Protein AF-A0A815N0B0-F1 (afdb_monomer_lite)

InterPro domains:
  IPR001628 Zinc finger, nuclear hormone receptor-type [PF00105] (69-136)
  IPR001628 Zinc finger, nuclear hormone receptor-type [PR00047] (70-86)
  IPR001628 Zinc finger, nuclear hormone receptor-type [PR00047] (86-101)
  IPR001628 Zinc finger, nuclear hormone receptor-type [PR00047] (122-130)
  IPR001628 Zinc finger, nuclear hormone receptor-type [PR00047] (130-136)
  IPR001628 Zinc finger, nuclear hormone receptor-type [PS00031] (70-96)
  IPR001628 Zinc finger, nuclear hormone receptor-type [PS51030] (67-136)
  IPR001628 Zinc finger, nuclear hormone receptor-type [SM00399] (67-136)
  IPR013088 Zinc finger, NHR/GATA-type [G3DSA:3.30.50.10] (59-136)
  IPR050234 Nuclear hormone receptor family NR1 subfamily [PTHR24082] (50-136)

Sequence (136 aa):
MATNNSVTKNQKTNLIVITGNDETFQNLLSIIQKSENCGELSGITRSIIPESTENTTKVSYKRRKTDLTCVICDDKCSGYNFNVISCESCKSFFHRNASHNVNDLKCLTNTNKCDIKFKNRRRMCRRCRLEKCLSV

Radius of gyration: 21.63 Å; chains: 1; bounding box: 49×33×57 Å

Organism: NCBI:txid433720

Foldseek 3Di:
DDQPWDWDADPVQRWIWTFDDPVVVVVVVVVVVVPDDQADWDDFDWDFDPDPDTGTTTTHTDRPRPQQAAQLARDRFPIDDPNGGHHPVLNVLCVVPVPPDLVVFDAPVNPLDFRRNDPVNVVPGSSNSNVSVVVD

Structure (mmCIF, N/CA/C/O backbone):
data_AF-A0A815N0B0-F1
#
_entry.id   AF-A0A815N0B0-F1
#
loop_
_atom_site.group_PDB
_atom_site.id
_atom_site.type_symbol
_atom_site.label_atom_id
_atom_site.label_alt_id
_atom_site.label_comp_id
_atom_site.label_asym_id
_atom_site.label_entity_id
_atom_site.label_seq_id
_atom_site.pdbx_PDB_ins_code
_atom_site.Cartn_x
_atom_site.Cartn_y
_atom_site.Cartn_z
_atom_site.occupancy
_atom_site.B_iso_or_equiv
_atom_site.auth_seq_id
_atom_site.auth_comp_id
_atom_site.auth_asym_id
_atom_site.auth_atom_id
_atom_site.pdbx_PDB_model_num
ATOM 1 N N . MET A 1 1 ? -36.128 23.451 26.911 1.00 37.06 1 MET A N 1
ATOM 2 C CA . MET A 1 1 ? -34.962 23.068 27.735 1.00 37.06 1 MET A CA 1
ATOM 3 C C . MET A 1 1 ? -33.899 22.547 26.783 1.00 37.06 1 MET A C 1
ATOM 5 O O . MET A 1 1 ? -34.147 21.547 26.126 1.00 37.06 1 MET A O 1
ATOM 9 N N . ALA A 1 2 ? -32.803 23.284 26.592 1.00 32.56 2 ALA A N 1
ATOM 10 C CA . ALA A 1 2 ? -31.730 22.876 25.688 1.00 32.56 2 ALA A CA 1
ATOM 11 C C . ALA A 1 2 ? -30.932 21.743 26.349 1.00 32.56 2 ALA A C 1
ATOM 13 O O . ALA A 1 2 ? -30.307 21.958 27.382 1.00 32.56 2 ALA A O 1
ATOM 14 N N . THR A 1 3 ? -30.990 20.530 25.803 1.00 45.72 3 THR A N 1
ATOM 15 C CA . THR A 1 3 ? -30.135 19.428 26.258 1.00 45.72 3 THR A CA 1
ATOM 16 C C . THR A 1 3 ? -28.717 19.686 25.758 1.00 45.72 3 THR A C 1
ATOM 18 O O . THR A 1 3 ? -28.470 19.648 24.550 1.00 45.72 3 THR A O 1
ATOM 21 N N . ASN A 1 4 ? -27.791 19.967 26.675 1.00 46.69 4 ASN A N 1
ATOM 22 C CA . ASN A 1 4 ? -26.380 20.193 26.371 1.00 46.69 4 ASN A CA 1
ATOM 23 C C . AS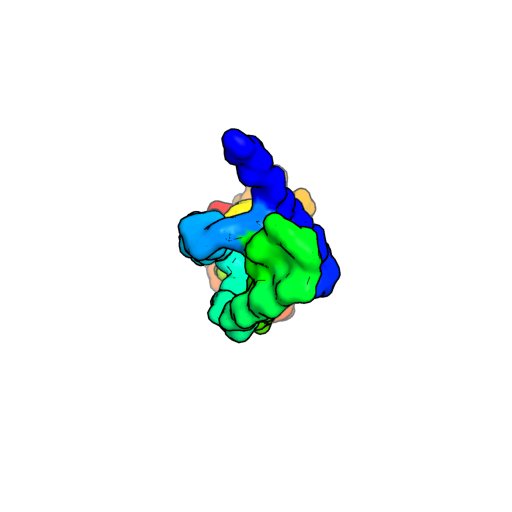N A 1 4 ? -25.692 18.858 26.038 1.00 46.69 4 ASN A C 1
ATOM 25 O O . ASN A 1 4 ? -25.005 18.252 26.861 1.00 46.69 4 ASN A O 1
ATOM 29 N N . ASN A 1 5 ? -25.892 18.383 24.809 1.00 51.38 5 ASN A N 1
ATOM 30 C CA . ASN A 1 5 ? -25.212 17.203 24.290 1.00 51.38 5 ASN A CA 1
ATOM 31 C C . ASN A 1 5 ? -23.731 17.537 24.072 1.00 51.38 5 ASN A C 1
ATOM 33 O O . ASN A 1 5 ? -23.386 18.282 23.155 1.00 51.38 5 ASN A O 1
ATOM 37 N N . SER A 1 6 ? -22.853 16.980 24.905 1.00 55.62 6 SER A N 1
ATOM 38 C CA . SER A 1 6 ? -21.405 17.167 24.792 1.00 55.62 6 SER A CA 1
ATOM 39 C C . SER A 1 6 ? -20.729 15.835 24.485 1.00 55.62 6 SER A C 1
ATOM 41 O O . SER A 1 6 ? -20.936 14.842 25.181 1.00 55.62 6 SER A O 1
ATOM 43 N N . VAL A 1 7 ? -19.909 15.808 23.430 1.00 55.47 7 VAL A N 1
ATOM 44 C CA . VAL A 1 7 ? -19.143 14.626 23.009 1.00 55.47 7 VAL A CA 1
ATOM 45 C C . VAL A 1 7 ? -17.660 14.919 23.187 1.00 55.47 7 VAL A C 1
ATOM 47 O O . VAL A 1 7 ? -17.102 15.762 22.487 1.00 55.47 7 VAL A O 1
ATOM 50 N N . THR A 1 8 ? -16.996 14.197 24.088 1.00 54.88 8 THR A N 1
ATOM 51 C CA . THR A 1 8 ? -15.538 14.296 24.267 1.00 54.88 8 THR A CA 1
ATOM 52 C C . THR A 1 8 ? -14.861 13.020 23.771 1.00 54.88 8 THR A C 1
ATOM 54 O O . THR A 1 8 ? -15.213 11.912 24.175 1.00 54.88 8 THR A O 1
ATOM 57 N N . LYS A 1 9 ? -13.900 13.162 22.847 1.00 56.19 9 LYS A N 1
ATOM 58 C CA . LYS A 1 9 ? -13.123 12.048 22.276 1.00 56.19 9 LYS A CA 1
ATOM 59 C C . LYS A 1 9 ? -11.735 12.004 22.906 1.00 56.19 9 LYS A C 1
ATOM 61 O O . LYS A 1 9 ? -10.956 12.938 22.730 1.00 56.19 9 LYS A O 1
ATOM 66 N N . ASN A 1 10 ? -11.382 10.906 23.572 1.00 51.06 10 ASN A N 1
ATOM 67 C CA . ASN A 1 10 ? -10.010 10.692 24.026 1.00 51.06 10 ASN A CA 1
ATOM 68 C C . ASN A 1 10 ? -9.186 9.987 22.935 1.00 51.06 10 ASN A C 1
ATOM 70 O O . ASN A 1 10 ? -9.344 8.790 22.687 1.00 51.06 10 ASN A O 1
ATOM 74 N N . GLN A 1 11 ? -8.272 10.733 22.307 1.00 47.62 11 GLN A N 1
ATOM 75 C CA . GLN A 1 11 ? -7.416 10.247 21.216 1.00 47.62 11 GLN A CA 1
ATOM 76 C C . GLN A 1 11 ? -6.421 9.147 21.644 1.00 47.62 11 GLN A C 1
ATOM 78 O O . GLN A 1 11 ? -5.893 8.447 20.785 1.00 47.62 11 GLN A O 1
ATOM 83 N N . LYS A 1 12 ? -6.170 8.960 22.951 1.00 45.81 12 LYS A N 1
ATOM 84 C CA . LYS A 1 12 ? -5.245 7.939 23.479 1.00 45.81 12 LYS A CA 1
ATOM 85 C C . LYS A 1 12 ? -5.933 6.615 23.830 1.00 45.81 12 LYS A C 1
ATOM 87 O O . LYS A 1 12 ? -5.279 5.579 23.780 1.00 45.81 12 LYS A O 1
ATOM 92 N N . THR A 1 13 ? -7.223 6.626 24.180 1.00 52.56 13 THR A N 1
ATOM 93 C CA . THR A 1 13 ? -7.936 5.431 24.685 1.00 52.56 13 THR A CA 1
ATOM 94 C C . THR A 1 13 ? -9.138 4.995 23.848 1.00 52.56 13 THR A C 1
ATOM 96 O O . THR A 1 13 ? -9.748 3.983 24.181 1.00 52.56 13 THR A O 1
ATOM 99 N N . ASN A 1 14 ? -9.478 5.707 22.762 1.00 56.38 14 ASN A N 1
ATOM 100 C CA . ASN A 1 14 ? -10.726 5.511 22.003 1.00 56.38 14 ASN A CA 1
ATOM 101 C C . ASN A 1 14 ? -11.997 5.597 22.882 1.00 56.38 14 ASN A C 1
ATOM 103 O O . ASN A 1 14 ? -13.053 5.114 22.494 1.00 56.38 14 ASN 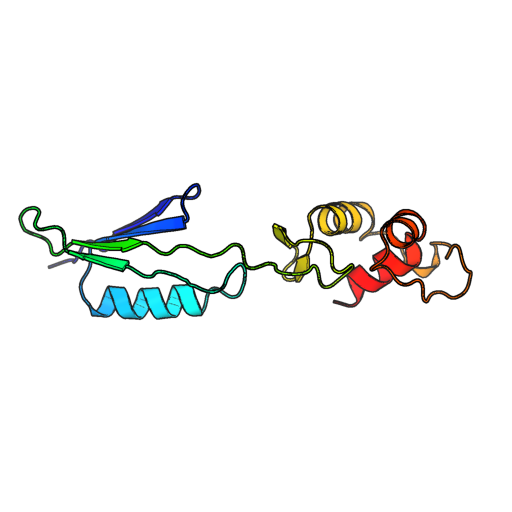A O 1
ATOM 107 N N . LEU A 1 15 ? -11.913 6.220 24.061 1.00 58.28 15 LEU A N 1
ATOM 108 C CA . LEU A 1 15 ? -13.048 6.438 24.955 1.00 58.28 15 LEU A CA 1
ATOM 109 C C . LEU A 1 15 ? -13.859 7.650 24.471 1.00 58.28 15 LEU A C 1
ATOM 111 O O . LEU A 1 15 ? -13.281 8.727 24.283 1.00 58.28 15 LEU A O 1
ATOM 115 N N . ILE A 1 16 ? -15.177 7.488 24.299 1.00 63.22 16 ILE A N 1
ATOM 116 C CA . ILE A 1 16 ? -16.106 8.599 24.048 1.00 63.22 16 ILE A CA 1
ATOM 117 C C . ILE A 1 16 ? -17.054 8.741 25.238 1.00 63.22 16 ILE A C 1
ATOM 119 O O . ILE A 1 16 ? -17.834 7.846 25.547 1.00 63.22 16 ILE A O 1
ATOM 123 N N . VAL A 1 17 ? -17.007 9.890 25.905 1.00 62.03 17 VAL A N 1
ATOM 124 C CA . VAL A 1 17 ? -17.954 10.219 26.978 1.00 62.03 17 VAL A CA 1
ATOM 125 C C . VAL A 1 17 ? -19.050 11.102 26.395 1.00 62.03 17 VAL A C 1
ATOM 127 O O . VAL A 1 17 ? -18.743 12.093 25.727 1.00 62.03 17 VAL A O 1
ATOM 130 N N . ILE A 1 18 ? -20.309 10.721 26.632 1.00 61.03 18 ILE A N 1
ATOM 131 C CA . ILE A 1 18 ? -21.492 11.426 26.136 1.00 61.03 18 ILE A CA 1
ATOM 132 C C . ILE A 1 18 ? -22.393 11.778 27.317 1.00 61.03 18 ILE A C 1
ATOM 134 O O . ILE A 1 18 ? -22.690 10.939 28.169 1.00 61.03 18 ILE A O 1
ATOM 138 N N . THR A 1 19 ? -22.888 13.003 27.328 1.00 58.09 19 THR A N 1
ATOM 139 C CA . THR A 1 19 ? -24.046 13.409 28.128 1.00 58.09 19 THR A CA 1
ATOM 140 C C . THR A 1 19 ? -25.271 13.365 27.208 1.00 58.09 19 THR A C 1
ATOM 142 O O . THR A 1 19 ? -25.282 14.042 26.182 1.00 58.09 19 THR A O 1
ATOM 145 N N . GLY A 1 20 ? -26.257 12.494 27.471 1.00 59.94 20 GLY A N 1
ATOM 146 C CA . GLY A 1 20 ? -27.397 12.328 26.557 1.00 59.94 20 GLY A CA 1
ATOM 147 C C . GLY A 1 20 ? -28.317 11.131 26.838 1.00 59.94 20 GLY A C 1
ATOM 148 O O . GLY A 1 20 ? -27.957 10.199 27.561 1.00 59.94 20 GLY A O 1
ATOM 149 N N . ASN A 1 21 ? -29.510 11.177 26.234 1.00 64.44 21 ASN A N 1
ATOM 150 C CA . ASN A 1 21 ? -30.571 10.162 26.308 1.00 64.44 21 ASN A CA 1
ATOM 151 C C . ASN A 1 21 ? -30.297 8.925 25.408 1.00 64.44 21 ASN A C 1
ATOM 153 O O . ASN A 1 21 ? -29.302 8.866 24.683 1.00 64.44 21 ASN A O 1
ATOM 157 N N . ASP A 1 22 ? -31.187 7.923 25.454 1.00 66.06 22 ASP A N 1
ATOM 158 C CA . ASP A 1 22 ? -31.083 6.671 24.677 1.00 66.06 22 ASP A CA 1
ATOM 159 C C . ASP A 1 22 ? -31.003 6.881 23.156 1.00 66.06 22 ASP A C 1
ATOM 161 O O . ASP A 1 22 ? -30.307 6.145 22.455 1.00 66.06 22 ASP A O 1
ATOM 165 N N . GLU A 1 23 ? -31.677 7.905 22.639 1.00 68.31 23 GLU A N 1
ATOM 166 C CA . GLU A 1 23 ? -31.673 8.246 21.216 1.00 68.31 23 GLU A CA 1
ATOM 167 C C . GLU A 1 23 ? -30.301 8.770 20.768 1.00 68.31 23 GLU A C 1
ATOM 169 O O . GLU A 1 23 ? -29.767 8.340 19.744 1.00 68.31 23 GLU A O 1
ATOM 174 N N . THR A 1 24 ? -29.659 9.614 21.583 1.00 67.25 24 THR A N 1
ATOM 175 C CA . THR A 1 24 ? -28.277 10.065 21.359 1.00 67.25 24 THR A CA 1
ATOM 176 C C . THR A 1 24 ? -27.297 8.888 21.349 1.00 67.25 24 THR A C 1
ATOM 178 O O . THR A 1 24 ? -26.361 8.871 20.545 1.00 67.25 24 THR A O 1
ATOM 181 N N . PHE A 1 25 ? -27.524 7.869 22.186 1.00 68.50 25 PHE A N 1
ATOM 182 C CA . PHE A 1 25 ? -26.727 6.641 22.185 1.00 68.50 25 PHE A CA 1
ATOM 183 C C . PHE A 1 25 ? -26.878 5.854 20.874 1.00 68.50 25 PHE A C 1
ATOM 185 O O . PHE A 1 25 ? -25.868 5.507 20.262 1.00 68.50 25 PHE A O 1
ATOM 192 N N . GLN A 1 26 ? -28.107 5.621 20.401 1.00 68.50 26 GLN A N 1
ATOM 193 C CA . GLN A 1 26 ? -28.356 4.894 19.146 1.00 68.50 26 GLN A CA 1
ATOM 194 C C . GLN A 1 26 ? -27.855 5.659 17.914 1.00 68.50 26 GLN A C 1
ATOM 196 O O . GLN A 1 26 ? -27.218 5.078 17.031 1.00 68.50 26 GLN A O 1
ATOM 201 N N . ASN A 1 27 ? -28.046 6.979 17.887 1.00 68.44 27 ASN A N 1
ATOM 202 C CA . ASN A 1 27 ? -27.507 7.838 16.838 1.00 68.44 27 ASN A CA 1
ATOM 203 C C . ASN A 1 27 ? -25.978 7.776 16.809 1.00 68.44 27 ASN A C 1
ATOM 205 O O . ASN A 1 27 ? -25.401 7.597 15.734 1.00 68.44 27 ASN A O 1
ATOM 209 N N . LEU A 1 28 ? -25.306 7.827 17.965 1.00 67.62 28 LEU A N 1
ATOM 210 C CA . LEU A 1 28 ? -23.853 7.695 18.003 1.00 67.62 28 LEU A CA 1
ATOM 211 C C . LEU A 1 28 ? -23.384 6.289 17.613 1.00 67.62 28 LEU A C 1
ATOM 213 O O . LEU A 1 28 ? -22.407 6.187 16.879 1.00 67.62 28 LEU A O 1
ATOM 217 N N . LEU A 1 29 ? -24.059 5.217 18.040 1.00 67.00 29 LEU A N 1
ATOM 218 C CA . LEU A 1 29 ? -23.735 3.864 17.576 1.00 67.00 29 LEU A CA 1
ATOM 219 C C . LEU A 1 29 ? -23.800 3.779 16.052 1.00 67.00 29 LEU A C 1
ATOM 221 O O . LEU A 1 29 ? -22.856 3.287 15.440 1.00 67.00 29 LEU A O 1
ATOM 225 N N . SER A 1 30 ? -24.836 4.359 15.443 1.00 64.12 30 SER A N 1
ATOM 226 C CA . SER A 1 30 ? -24.952 4.428 13.987 1.00 64.12 30 SER A CA 1
ATOM 227 C C . SER A 1 30 ? -23.824 5.255 13.353 1.00 64.12 30 SER A C 1
ATOM 229 O O . SER A 1 30 ? -23.305 4.870 12.312 1.00 64.12 30 SER A O 1
ATOM 231 N N . ILE A 1 31 ? -23.378 6.349 13.984 1.00 63.84 31 ILE A N 1
ATOM 232 C CA . ILE A 1 31 ? -22.268 7.192 13.505 1.00 63.84 31 ILE A CA 1
ATOM 233 C C . ILE A 1 31 ? -20.917 6.478 13.655 1.00 63.84 31 ILE A C 1
ATOM 235 O O . ILE A 1 31 ? -20.078 6.562 12.762 1.00 63.84 31 ILE A O 1
ATOM 239 N N . ILE A 1 32 ? -20.689 5.759 14.757 1.00 60.09 32 ILE A N 1
ATOM 240 C CA . ILE A 1 32 ? -19.455 4.998 14.987 1.00 60.09 32 ILE A CA 1
ATOM 241 C C . ILE A 1 32 ? -19.395 3.795 14.035 1.00 60.09 32 ILE A C 1
ATOM 243 O O . ILE A 1 32 ? -18.330 3.529 13.479 1.00 60.09 32 ILE A O 1
ATOM 247 N N . GLN A 1 33 ? -20.521 3.113 13.801 1.00 59.09 33 GLN A N 1
ATOM 248 C CA . GLN A 1 33 ? -20.646 2.035 12.813 1.00 59.09 33 GLN A CA 1
ATOM 249 C C . GLN A 1 33 ? -20.483 2.543 11.371 1.00 59.09 33 GLN A C 1
ATOM 251 O O . GLN A 1 33 ? -19.863 1.860 10.564 1.00 59.09 33 GLN A O 1
ATOM 256 N N . LYS A 1 34 ? -20.968 3.755 11.058 1.00 55.69 34 LYS A N 1
ATOM 257 C CA . LYS A 1 34 ? -20.766 4.432 9.760 1.00 55.69 34 LYS A CA 1
ATOM 258 C C . LYS A 1 34 ? -19.370 5.045 9.599 1.00 55.69 34 LYS A C 1
ATOM 260 O O . LYS A 1 34 ? -18.996 5.405 8.488 1.00 55.69 34 LYS A O 1
ATOM 265 N N . SER A 1 35 ? -18.589 5.177 10.678 1.00 55.06 35 SER A N 1
ATOM 266 C CA . SER A 1 35 ? -17.167 5.529 10.588 1.00 55.06 35 SER A CA 1
ATOM 267 C C . SER A 1 35 ? -16.391 4.286 10.160 1.00 55.06 35 SER A C 1
ATOM 269 O O . SER A 1 35 ? -15.884 3.522 10.981 1.00 55.06 35 SER A O 1
ATOM 271 N N . GLU A 1 36 ? -16.378 4.029 8.860 1.00 47.19 36 GLU A N 1
ATOM 272 C CA . GLU A 1 36 ? -15.722 2.864 8.289 1.00 47.19 36 GLU A CA 1
ATOM 273 C C . GLU A 1 36 ? -14.234 2.808 8.704 1.00 47.19 36 GLU A C 1
ATOM 275 O O . GLU A 1 36 ? -13.459 3.739 8.491 1.00 47.19 36 GLU A O 1
ATOM 280 N N . ASN A 1 37 ? -13.884 1.672 9.328 1.00 52.97 37 ASN A N 1
ATOM 281 C CA . ASN A 1 37 ? -12.681 0.850 9.130 1.00 52.97 37 ASN A CA 1
ATOM 282 C C . ASN A 1 37 ? -11.290 1.309 9.622 1.00 52.97 37 ASN A C 1
ATOM 284 O O . ASN A 1 37 ? -10.292 1.322 8.908 1.00 52.97 37 ASN A O 1
ATOM 288 N N . CYS A 1 38 ? -11.131 1.398 10.938 1.00 45.53 38 CYS A N 1
ATOM 289 C CA . CYS A 1 38 ? -9.937 0.773 11.515 1.00 45.53 38 CYS A CA 1
ATOM 290 C C . CYS A 1 38 ? -10.305 0.070 12.819 1.00 45.53 38 CYS A C 1
ATOM 292 O O . CYS A 1 38 ? -10.130 0.630 13.902 1.00 45.53 38 CYS A O 1
ATOM 294 N N . GLY A 1 39 ? -10.863 -1.137 12.709 1.00 50.09 39 GLY A N 1
ATOM 295 C CA . GLY A 1 39 ? -11.218 -1.973 13.855 1.00 50.09 39 GLY A CA 1
ATOM 296 C C . GLY A 1 39 ? -12.692 -2.356 13.901 1.00 50.09 39 GLY A C 1
ATOM 297 O O . GLY A 1 39 ? -13.563 -1.494 13.837 1.00 50.09 39 GLY A O 1
ATOM 298 N N . GLU A 1 40 ? -12.956 -3.645 14.089 1.00 45.72 40 GLU A N 1
ATOM 299 C CA . GLU A 1 40 ? -14.245 -4.150 14.560 1.00 45.72 40 GLU A CA 1
ATOM 300 C C . GLU A 1 40 ? -14.522 -3.576 15.966 1.00 45.72 40 GLU A C 1
ATOM 302 O O . GLU A 1 40 ? -13.633 -3.564 16.834 1.00 45.72 40 GLU A O 1
ATOM 307 N N . LEU A 1 41 ? -15.735 -3.058 16.196 1.00 52.69 41 LEU A N 1
ATOM 308 C CA . LEU A 1 41 ? -16.147 -2.615 17.528 1.00 52.69 41 LEU A CA 1
ATOM 309 C C . LEU A 1 41 ? -16.252 -3.840 18.432 1.00 52.69 41 LEU A C 1
ATOM 311 O O . LEU A 1 41 ? -17.064 -4.728 18.198 1.00 52.69 41 LEU A O 1
ATOM 315 N N . SER A 1 42 ? -15.463 -3.864 19.501 1.00 51.91 42 SER A N 1
ATOM 316 C CA . SER A 1 42 ? -15.584 -4.883 20.541 1.00 51.91 42 SER A CA 1
ATOM 317 C C . SER A 1 42 ? -15.738 -4.221 21.906 1.00 51.91 42 SER A C 1
ATOM 319 O O . SER A 1 42 ? -15.094 -3.210 22.190 1.00 51.91 42 SER A O 1
ATOM 321 N N . GLY A 1 43 ? -16.588 -4.789 22.760 1.00 50.97 43 GLY A N 1
ATOM 322 C CA . GLY A 1 43 ? -16.751 -4.321 24.137 1.00 50.97 43 GLY A CA 1
ATOM 323 C C . GLY A 1 43 ? -17.339 -2.914 24.239 1.00 50.97 43 GLY A C 1
ATOM 324 O O . GLY A 1 43 ? -16.742 -2.060 24.887 1.00 50.97 43 GLY A O 1
ATOM 325 N N . ILE A 1 44 ? -18.488 -2.682 23.594 1.00 57.28 44 ILE A N 1
ATOM 326 C CA . ILE A 1 44 ? -19.325 -1.508 23.867 1.00 57.28 44 ILE A CA 1
ATOM 327 C C . ILE A 1 44 ? -19.929 -1.716 25.256 1.00 57.28 44 ILE A C 1
ATOM 329 O O . ILE A 1 44 ? -20.810 -2.557 25.422 1.00 57.28 44 ILE A O 1
ATOM 333 N N . THR A 1 45 ? -19.452 -0.985 26.259 1.00 57.38 45 THR A N 1
ATOM 334 C CA . THR A 1 45 ? -20.064 -0.998 27.591 1.00 57.38 45 THR A CA 1
ATOM 335 C C . THR A 1 45 ? -20.760 0.325 27.855 1.00 57.38 45 THR A C 1
ATOM 337 O O . THR A 1 45 ? -20.179 1.401 27.690 1.00 57.38 45 THR A O 1
ATOM 340 N N . ARG A 1 46 ? -22.033 0.228 28.248 1.00 64.50 46 ARG A N 1
ATOM 341 C CA . ARG A 1 46 ? -22.843 1.350 28.706 1.00 64.50 46 ARG A CA 1
ATOM 342 C C . ARG A 1 46 ? -22.795 1.388 30.228 1.00 64.50 46 ARG A C 1
ATOM 344 O O . ARG A 1 46 ? -23.147 0.405 30.873 1.00 64.50 46 ARG A O 1
ATOM 351 N N . SER A 1 47 ? -22.396 2.517 30.797 1.00 60.62 47 SER A N 1
ATOM 352 C CA . SER A 1 47 ? -22.472 2.740 32.243 1.00 60.62 47 SER A CA 1
ATOM 353 C C . SER A 1 47 ? -23.220 4.037 32.520 1.00 60.62 47 SER A C 1
ATOM 355 O O . SER A 1 47 ? -22.846 5.093 32.006 1.00 60.62 47 SER A O 1
ATOM 357 N N . ILE A 1 48 ? -24.288 3.938 33.311 1.00 58.16 48 ILE A N 1
ATOM 358 C CA . ILE A 1 48 ? -25.047 5.081 33.824 1.00 58.16 48 ILE A CA 1
ATOM 359 C C . ILE A 1 48 ? -24.334 5.535 35.096 1.00 58.16 48 ILE A C 1
ATOM 361 O O . ILE A 1 48 ? -24.160 4.728 36.009 1.00 58.16 48 ILE A O 1
ATOM 365 N N . ILE A 1 49 ? -23.886 6.791 35.148 1.00 54.56 49 ILE A N 1
ATOM 366 C CA . ILE A 1 49 ? -23.345 7.369 36.384 1.00 54.56 49 ILE A CA 1
ATOM 367 C C . ILE A 1 49 ?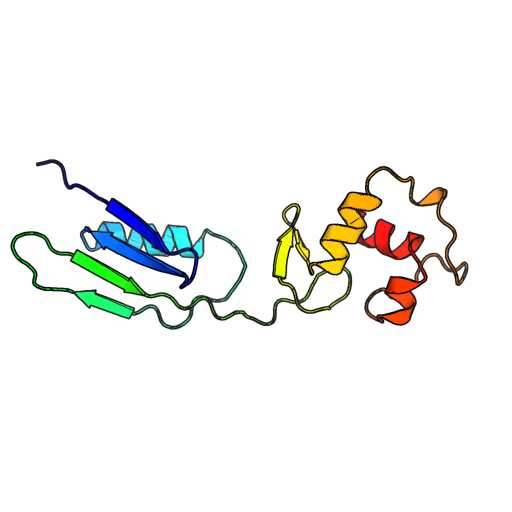 -24.435 8.225 37.022 1.00 54.56 49 ILE A C 1
ATOM 369 O O . ILE A 1 49 ? -24.857 9.198 36.398 1.00 54.56 49 ILE A O 1
ATOM 373 N N . PRO A 1 50 ? -24.890 7.888 38.238 1.00 50.06 50 PRO A N 1
ATOM 374 C CA . PRO A 1 50 ? -25.789 8.737 38.995 1.00 50.06 50 PRO A CA 1
ATOM 375 C C . PRO A 1 50 ? -24.970 9.867 39.626 1.00 50.06 50 PRO A C 1
ATOM 377 O O . PRO A 1 50 ? -24.534 9.766 40.767 1.00 50.06 50 PRO A O 1
ATOM 380 N N . GLU A 1 51 ? -24.720 10.932 38.871 1.00 46.53 51 GLU A N 1
ATOM 381 C CA . GLU A 1 51 ? -24.257 12.199 39.437 1.00 46.53 51 GLU A CA 1
ATOM 382 C C . GLU A 1 51 ? -25.292 13.273 39.090 1.00 46.53 51 GLU A C 1
ATOM 384 O O . GLU A 1 51 ? -25.856 13.295 37.997 1.00 46.53 51 GLU A O 1
ATOM 389 N N . SER A 1 52 ? -25.650 14.057 40.100 1.00 52.41 52 SER A N 1
ATOM 390 C CA . SER A 1 52 ? -26.874 14.850 40.226 1.00 52.41 52 SER A CA 1
ATOM 391 C C . SER A 1 52 ? -27.334 15.588 38.958 1.00 52.41 52 SER A C 1
ATOM 393 O O . SER A 1 52 ? -26.614 16.404 38.394 1.00 52.41 52 SER A O 1
ATOM 395 N N . THR A 1 53 ? -28.612 15.375 38.624 1.00 52.59 53 THR A N 1
ATOM 396 C CA . THR A 1 53 ? -29.493 16.118 37.693 1.00 52.59 53 THR A CA 1
ATOM 397 C C . THR A 1 53 ? -29.404 15.872 36.181 1.00 52.59 53 THR A C 1
ATOM 399 O O . THR A 1 53 ? -30.335 16.275 35.489 1.00 52.59 53 THR A O 1
ATOM 402 N N . GLU A 1 54 ? -28.441 15.106 35.653 1.00 55.25 54 GLU A N 1
ATOM 403 C CA . GLU A 1 54 ? -28.428 14.746 34.220 1.00 55.25 54 GLU A CA 1
ATOM 404 C C . GLU A 1 54 ? -28.015 13.281 33.977 1.00 55.25 54 GLU A C 1
ATOM 406 O O . GLU A 1 54 ? -26.962 12.825 34.421 1.00 55.25 54 GLU A O 1
ATOM 411 N N . ASN A 1 55 ? -28.835 12.525 33.231 1.00 53.44 55 ASN A N 1
ATOM 412 C CA . ASN A 1 55 ? -28.538 11.138 32.849 1.00 53.44 55 ASN A CA 1
ATOM 413 C C . ASN A 1 55 ? -27.310 11.090 31.920 1.00 53.44 55 ASN A C 1
ATOM 415 O O . ASN A 1 55 ? -27.416 11.261 30.704 1.00 53.44 55 ASN A O 1
ATOM 419 N N . THR A 1 56 ? -26.131 10.846 32.491 1.00 54.12 56 THR A N 1
ATOM 420 C CA . THR A 1 56 ? -24.875 10.750 31.739 1.00 54.12 56 THR A CA 1
ATOM 421 C C . THR A 1 56 ? -24.616 9.304 31.319 1.00 54.12 56 THR A C 1
ATOM 423 O O . THR A 1 56 ? -24.460 8.415 32.161 1.00 54.12 56 THR A O 1
ATOM 426 N N . THR A 1 57 ? -24.535 9.062 30.007 1.00 59.22 57 THR A N 1
ATOM 427 C CA . THR A 1 57 ? -24.262 7.736 29.439 1.00 59.22 57 THR A CA 1
ATOM 428 C C . THR A 1 57 ? -22.792 7.636 29.027 1.00 59.22 57 THR A C 1
ATOM 430 O O . THR A 1 57 ? -22.388 8.132 27.976 1.00 59.22 57 THR A O 1
ATOM 433 N N . LYS A 1 58 ? -21.963 6.940 29.817 1.00 58.78 58 LYS A N 1
ATOM 434 C CA . LYS A 1 58 ? -20.590 6.628 29.390 1.00 58.78 58 LYS A CA 1
ATOM 435 C C . LYS A 1 58 ? -20.601 5.440 28.435 1.00 58.78 58 LYS A C 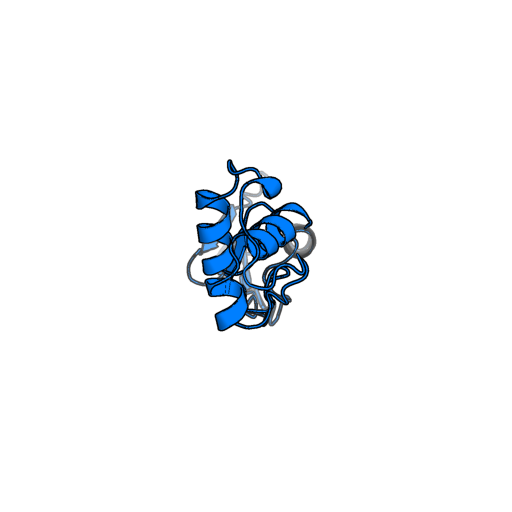1
ATOM 437 O O . LYS A 1 58 ? -21.104 4.373 28.788 1.00 58.78 58 LYS A O 1
ATOM 442 N N . VAL A 1 59 ? -20.019 5.628 27.249 1.00 58.75 59 VAL A N 1
ATOM 443 C CA . VAL A 1 59 ? -19.832 4.575 26.246 1.00 58.75 59 VAL A CA 1
ATOM 444 C C . VAL A 1 59 ? -18.343 4.330 26.070 1.00 58.75 59 VAL A C 1
ATOM 446 O O . VAL A 1 59 ? -17.632 5.095 25.422 1.00 58.75 59 VAL A O 1
ATOM 449 N N . SER A 1 60 ? -17.846 3.240 26.638 1.00 55.38 60 SER A N 1
ATOM 450 C CA . SER A 1 60 ? -16.500 2.785 26.305 1.00 55.38 60 SER A CA 1
ATOM 451 C C . SER A 1 60 ? -16.591 1.850 25.114 1.00 55.38 60 SER A C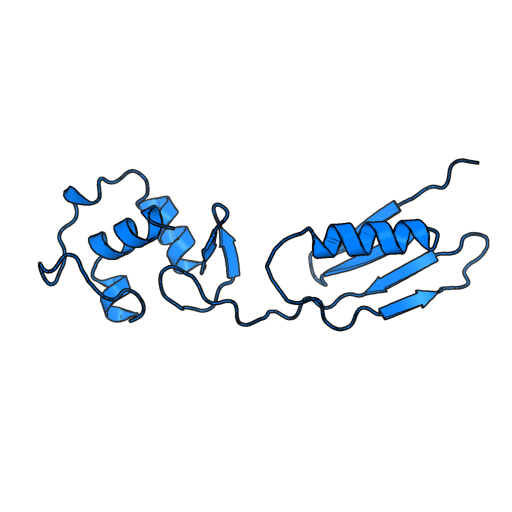 1
ATOM 453 O O . SER A 1 60 ? -17.368 0.899 25.147 1.00 55.38 60 SER A O 1
ATOM 455 N N . TYR A 1 61 ? -15.814 2.105 24.063 1.00 57.66 61 TYR A N 1
ATOM 456 C CA . TYR A 1 61 ? -15.564 1.107 23.032 1.00 57.66 61 TYR A CA 1
ATOM 457 C C . TYR A 1 61 ? -14.068 0.851 22.945 1.00 57.66 61 TYR A C 1
ATOM 459 O O . TYR A 1 61 ? -13.249 1.764 22.832 1.00 57.66 61 TYR A O 1
ATOM 467 N N . LYS A 1 62 ? -13.699 -0.427 22.946 1.00 49.72 62 LYS A N 1
ATOM 468 C CA . LYS A 1 62 ? -12.384 -0.828 22.471 1.00 49.72 62 LYS A CA 1
ATOM 469 C C . LYS A 1 62 ? -12.521 -1.106 20.986 1.00 49.72 62 LYS A C 1
ATOM 471 O O . LYS A 1 62 ? -13.060 -2.134 20.576 1.00 49.72 62 LYS A O 1
ATOM 476 N N . ARG A 1 63 ? -11.967 -0.222 20.154 1.00 52.56 63 ARG A N 1
ATOM 477 C CA . ARG A 1 63 ? -11.558 -0.692 18.830 1.00 52.56 63 ARG A CA 1
ATOM 478 C C . ARG A 1 63 ? -10.480 -1.730 19.081 1.00 52.56 63 ARG A C 1
ATOM 480 O O . ARG A 1 63 ? -9.388 -1.379 19.539 1.00 52.56 63 ARG A O 1
ATOM 487 N N . ARG A 1 64 ? -10.777 -3.006 18.822 1.00 51.44 64 ARG A N 1
ATOM 488 C CA . ARG A 1 64 ? -9.682 -3.946 18.609 1.00 51.44 64 ARG A CA 1
ATOM 489 C C . ARG A 1 64 ? -8.878 -3.337 17.471 1.00 51.44 64 ARG A C 1
ATOM 491 O O . ARG A 1 64 ? -9.445 -2.949 16.450 1.00 51.44 64 ARG A O 1
ATOM 498 N N . LYS A 1 65 ? -7.562 -3.223 17.653 1.00 54.31 65 LYS A N 1
ATOM 499 C CA . LYS A 1 65 ? -6.654 -3.218 16.508 1.00 54.31 65 LYS A CA 1
ATOM 500 C C . LYS A 1 65 ? -6.896 -4.578 15.857 1.00 54.31 65 LYS A C 1
ATOM 502 O O . LYS A 1 65 ? -6.252 -5.551 16.227 1.00 54.31 65 LYS A O 1
ATOM 507 N N . THR A 1 66 ? -7.927 -4.684 15.024 1.00 53.84 66 THR A N 1
ATOM 508 C CA . THR A 1 66 ? -8.069 -5.839 14.154 1.00 53.84 66 THR A CA 1
ATOM 509 C C . THR A 1 66 ? -6.801 -5.859 13.321 1.00 53.84 66 THR A C 1
ATOM 511 O O . THR A 1 66 ? -6.254 -4.795 13.005 1.00 53.84 66 THR A O 1
ATOM 514 N N . ASP A 1 67 ? -6.281 -7.049 13.046 1.00 67.56 67 ASP A N 1
ATOM 515 C CA . ASP A 1 67 ? -5.113 -7.226 12.190 1.00 67.56 67 ASP A CA 1
ATOM 516 C C . ASP A 1 67 ? -5.505 -6.896 10.748 1.00 67.56 67 ASP A C 1
ATOM 518 O O . ASP A 1 67 ? -5.637 -7.758 9.888 1.00 67.56 67 ASP A O 1
ATOM 522 N N . LEU A 1 68 ? -5.775 -5.612 10.508 1.00 75.62 68 LEU A N 1
ATOM 523 C CA . LEU A 1 68 ? -6.004 -5.076 9.189 1.00 75.62 68 LEU A CA 1
ATOM 524 C C . LEU A 1 68 ? -4.702 -5.191 8.427 1.00 75.62 68 LEU A C 1
ATOM 526 O O . LEU A 1 68 ? -3.612 -4.872 8.916 1.00 75.62 68 LEU A O 1
ATOM 530 N N . THR A 1 69 ? -4.865 -5.633 7.201 1.00 88.69 69 THR A N 1
ATOM 531 C CA . THR A 1 69 ? -3.782 -6.001 6.317 1.00 88.69 69 THR A CA 1
ATOM 532 C C . THR A 1 69 ? -3.713 -4.945 5.228 1.00 88.69 69 THR A C 1
ATOM 534 O O . THR A 1 69 ? -4.726 -4.555 4.651 1.00 88.69 69 THR A O 1
ATOM 537 N N . CYS A 1 70 ? -2.525 -4.395 4.998 1.00 93.50 70 CYS A N 1
ATOM 538 C CA . CYS A 1 70 ? -2.324 -3.373 3.981 1.00 93.50 70 CYS A CA 1
ATOM 539 C C . CYS A 1 70 ? -2.647 -3.936 2.595 1.00 93.50 70 CYS A C 1
ATOM 541 O O . CYS A 1 70 ? -1.927 -4.809 2.125 1.00 93.50 70 CYS A O 1
ATOM 543 N N . VAL A 1 71 ? -3.612 -3.350 1.884 1.00 94.44 71 VAL A N 1
ATOM 544 C CA . VAL A 1 71 ? -4.056 -3.845 0.560 1.00 94.44 71 VAL A CA 1
ATOM 545 C C . VAL A 1 71 ? -2.984 -3.770 -0.545 1.00 94.44 71 VAL A C 1
ATOM 547 O O . VAL A 1 71 ? -3.161 -4.283 -1.648 1.00 94.44 71 VAL A O 1
ATOM 550 N N . ILE A 1 72 ? -1.854 -3.113 -0.262 1.00 96.94 72 ILE A N 1
ATOM 551 C CA . ILE A 1 72 ? -0.705 -3.008 -1.170 1.00 96.94 72 ILE A CA 1
ATOM 552 C C . ILE A 1 72 ? 0.263 -4.181 -1.009 1.00 96.94 72 ILE A C 1
ATOM 554 O O . ILE A 1 72 ? 0.844 -4.633 -1.994 1.00 96.94 72 ILE A O 1
ATOM 558 N N . CYS A 1 73 ? 0.538 -4.596 0.229 1.00 96.75 73 CYS A N 1
ATOM 559 C CA . CYS A 1 73 ? 1.674 -5.473 0.527 1.00 96.75 73 CYS A CA 1
ATOM 560 C C . CYS A 1 73 ? 1.455 -6.470 1.660 1.00 96.75 73 CYS A C 1
ATOM 562 O O . CYS A 1 73 ? 2.426 -7.038 2.152 1.00 96.75 73 CYS A O 1
ATOM 564 N N . ASP A 1 74 ? 0.229 -6.587 2.138 1.00 94.25 74 ASP A N 1
ATOM 565 C CA . ASP A 1 74 ? -0.204 -7.487 3.197 1.00 94.25 74 ASP A CA 1
ATOM 566 C C . ASP A 1 74 ? 0.524 -7.358 4.548 1.00 94.25 74 ASP A C 1
ATOM 568 O O . ASP A 1 74 ? 0.454 -8.230 5.409 1.00 94.25 74 ASP A O 1
ATOM 572 N N . ASP A 1 75 ? 1.213 -6.237 4.764 1.00 92.38 75 ASP A N 1
ATOM 573 C CA . ASP A 1 75 ? 1.860 -5.923 6.039 1.00 92.38 75 ASP A CA 1
ATOM 574 C C . ASP A 1 75 ? 0.838 -5.324 7.016 1.00 92.38 75 ASP A C 1
ATOM 576 O O . ASP A 1 75 ? -0.198 -4.792 6.597 1.00 92.38 75 ASP A O 1
ATOM 580 N N . LYS A 1 76 ? 1.147 -5.345 8.314 1.00 88.44 76 LYS A N 1
ATOM 581 C CA . LYS A 1 76 ? 0.244 -4.837 9.351 1.00 88.44 76 LYS A CA 1
ATOM 582 C C . LYS A 1 76 ? -0.104 -3.370 9.089 1.00 88.44 76 LYS A C 1
ATOM 584 O O . LYS A 1 76 ? 0.769 -2.503 8.982 1.00 88.44 76 LYS A O 1
ATOM 589 N N . CYS A 1 77 ? -1.395 -3.092 8.978 1.00 86.38 77 CYS A N 1
ATOM 590 C CA . CYS A 1 77 ? -1.913 -1.765 8.701 1.00 86.38 77 CYS A CA 1
ATOM 591 C C . CYS A 1 77 ? -1.894 -0.888 9.965 1.00 86.38 77 CYS A C 1
ATOM 593 O O . CYS A 1 77 ? -2.143 -1.357 11.079 1.00 86.38 77 CYS A O 1
ATOM 595 N N . SER A 1 78 ? -1.582 0.399 9.790 1.00 79.19 78 SER A N 1
ATOM 596 C CA . SER A 1 78 ? -1.696 1.414 10.846 1.00 79.19 78 SER A CA 1
ATOM 597 C C . SER A 1 78 ? -3.053 2.130 10.833 1.00 79.19 78 SER A C 1
ATOM 599 O O . SER A 1 78 ? -3.427 2.718 11.846 1.00 79.19 78 SER A O 1
ATOM 601 N N . GLY A 1 79 ? -3.784 2.046 9.719 1.00 78.50 79 GLY A N 1
ATOM 602 C CA . GLY A 1 79 ? -5.110 2.614 9.492 1.00 78.50 79 GLY A CA 1
ATOM 603 C C . GLY A 1 79 ? -5.285 3.076 8.042 1.00 78.50 79 GLY A C 1
ATOM 604 O O . GLY A 1 79 ? -4.578 2.636 7.131 1.00 78.50 79 GLY A O 1
ATOM 605 N N . TYR A 1 80 ? -6.216 4.001 7.832 1.00 80.88 80 TYR A N 1
ATOM 606 C CA . TYR A 1 80 ? -6.402 4.649 6.538 1.00 80.88 80 TYR A CA 1
ATOM 607 C C . TYR A 1 80 ? -5.303 5.668 6.244 1.00 80.88 80 TYR A C 1
ATOM 609 O O . TYR A 1 80 ? -5.035 6.559 7.047 1.00 80.88 80 TYR A O 1
ATOM 617 N N . ASN A 1 81 ? -4.714 5.580 5.054 1.00 83.69 81 ASN A N 1
ATOM 618 C CA . ASN A 1 81 ? -3.880 6.628 4.479 1.00 83.69 81 ASN A CA 1
ATOM 619 C C . ASN A 1 81 ? -4.329 6.861 3.038 1.00 83.69 81 ASN A C 1
ATOM 621 O O . ASN A 1 81 ? -4.403 5.906 2.269 1.00 83.69 81 ASN A O 1
ATOM 625 N N . PHE A 1 82 ? -4.624 8.114 2.684 1.00 87.81 82 PHE A N 1
ATOM 626 C CA . PHE A 1 82 ? -5.172 8.473 1.368 1.00 87.81 82 PHE A CA 1
ATOM 627 C C . PHE A 1 82 ? -6.450 7.682 1.030 1.00 87.81 82 PHE A C 1
ATOM 629 O O . PHE A 1 82 ? -6.595 7.173 -0.072 1.00 87.81 82 PHE A O 1
ATOM 636 N N . ASN A 1 83 ? -7.352 7.539 2.011 1.00 83.81 83 ASN A N 1
ATOM 637 C CA . ASN A 1 83 ? -8.607 6.776 1.918 1.00 83.81 83 ASN A CA 1
ATOM 638 C C . ASN A 1 83 ? -8.448 5.270 1.638 1.00 83.81 83 ASN A C 1
ATOM 640 O O . ASN A 1 83 ? -9.435 4.582 1.401 1.00 83.81 83 ASN A O 1
ATOM 644 N N . VAL A 1 84 ? -7.232 4.729 1.764 1.00 85.62 84 VAL A N 1
ATOM 645 C CA . VAL A 1 84 ? -6.944 3.300 1.591 1.00 85.62 84 VAL A CA 1
ATOM 646 C C . VAL A 1 84 ? -6.339 2.693 2.861 1.00 85.62 84 VAL A C 1
ATOM 648 O O . VAL A 1 84 ? -5.486 3.297 3.516 1.00 85.62 84 VAL A O 1
ATOM 651 N N . ILE A 1 85 ? -6.739 1.463 3.197 1.00 87.38 85 ILE A N 1
ATOM 652 C CA . ILE A 1 85 ? -6.158 0.669 4.291 1.00 87.38 85 ILE A CA 1
ATOM 653 C C . ILE A 1 85 ? -4.703 0.323 3.944 1.00 87.38 85 ILE A C 1
ATOM 655 O O . ILE A 1 85 ? -4.425 -0.553 3.121 1.00 87.38 85 ILE A O 1
ATOM 659 N N . SER A 1 86 ? -3.733 0.995 4.568 1.00 91.75 86 SER A N 1
ATOM 660 C CA . SER A 1 86 ? -2.318 0.773 4.251 1.00 91.75 86 SER A CA 1
ATOM 661 C C . SER A 1 86 ? -1.380 0.845 5.455 1.00 91.75 86 SER A C 1
ATOM 663 O O . SER A 1 86 ? -1.701 1.393 6.505 1.00 91.75 86 SER A O 1
ATOM 665 N N . CYS A 1 87 ? -0.212 0.215 5.337 1.00 94.25 87 CYS A N 1
ATOM 666 C CA . CYS A 1 87 ? 0.827 0.267 6.361 1.00 94.25 87 CYS A CA 1
ATOM 667 C C . CYS A 1 87 ? 1.666 1.550 6.232 1.00 94.25 87 CYS A C 1
ATOM 669 O O . CYS A 1 87 ? 1.780 2.127 5.145 1.00 94.25 87 CYS A O 1
ATOM 671 N N . GLU A 1 88 ? 2.343 1.948 7.314 1.00 94.38 88 GLU A N 1
ATOM 672 C CA . GLU A 1 88 ? 3.156 3.178 7.357 1.00 94.38 88 GLU A CA 1
ATOM 673 C C . GLU A 1 88 ? 4.209 3.216 6.243 1.00 94.38 88 GLU A C 1
ATOM 675 O O . GLU A 1 88 ? 4.434 4.224 5.577 1.00 94.38 88 GLU A O 1
ATOM 680 N N . SER A 1 89 ? 4.813 2.065 5.960 1.00 96.38 89 SER A N 1
ATOM 681 C CA . SER A 1 89 ? 5.836 1.975 4.926 1.00 96.38 89 SER A CA 1
ATOM 682 C C . SER A 1 89 ? 5.296 2.193 3.507 1.00 96.38 89 SER A C 1
ATOM 684 O O . SER A 1 89 ? 6.061 2.629 2.646 1.00 96.38 89 SER A O 1
ATOM 686 N N . CYS A 1 90 ? 4.032 1.854 3.224 1.00 97.81 90 CYS A N 1
ATOM 687 C CA . CYS A 1 90 ? 3.391 2.097 1.928 1.00 97.81 90 CYS A CA 1
ATOM 688 C C . CYS A 1 90 ? 2.895 3.539 1.826 1.00 97.81 90 CYS A C 1
ATOM 690 O O . CYS A 1 90 ? 3.113 4.156 0.790 1.00 97.81 90 CYS A O 1
ATOM 692 N N . LYS A 1 91 ? 2.385 4.114 2.921 1.00 95.56 91 LYS A N 1
ATOM 693 C CA . LYS A 1 91 ? 2.086 5.549 3.033 1.00 95.56 91 LYS A CA 1
ATOM 694 C C . LYS A 1 91 ? 3.308 6.415 2.708 1.00 95.56 91 LYS A C 1
ATOM 696 O O . LYS A 1 91 ? 3.265 7.220 1.781 1.00 95.56 91 LYS A O 1
ATOM 701 N N . SER A 1 92 ? 4.428 6.228 3.415 1.00 97.06 92 SER A N 1
ATOM 702 C CA . SER A 1 92 ? 5.645 7.025 3.180 1.00 97.06 92 SER A CA 1
ATOM 703 C C . SER A 1 92 ? 6.298 6.732 1.827 1.00 97.06 92 SER A C 1
ATOM 705 O O . SER A 1 92 ? 7.042 7.554 1.292 1.00 97.06 92 SER A O 1
ATOM 707 N N . PHE A 1 93 ? 6.091 5.534 1.277 1.00 98.38 93 PHE A N 1
ATOM 708 C CA . PHE A 1 93 ? 6.539 5.216 -0.074 1.00 98.38 93 PHE A CA 1
ATOM 709 C C . PHE A 1 93 ? 5.728 5.996 -1.112 1.00 98.38 93 PHE A C 1
ATOM 711 O O . PHE A 1 93 ? 6.334 6.668 -1.944 1.00 98.38 93 PHE A O 1
ATOM 718 N N . PHE A 1 94 ? 4.398 5.960 -1.021 1.00 97.88 94 PHE A N 1
ATOM 719 C CA . PHE A 1 94 ? 3.507 6.652 -1.945 1.00 97.88 94 PHE A CA 1
ATOM 720 C C . PHE A 1 94 ? 3.739 8.162 -1.925 1.00 97.88 94 PHE A C 1
ATOM 722 O O . PHE A 1 94 ? 4.025 8.733 -2.968 1.00 97.88 94 PHE A O 1
ATOM 729 N N . HIS A 1 95 ? 3.784 8.787 -0.744 1.00 96.81 95 HIS A N 1
ATOM 730 C CA . HIS A 1 95 ? 4.062 10.224 -0.618 1.00 96.81 95 HIS A CA 1
ATOM 731 C C . HIS A 1 95 ? 5.348 10.663 -1.346 1.00 96.81 95 HIS A C 1
ATOM 733 O O . HIS A 1 95 ? 5.412 11.752 -1.901 1.00 96.81 95 HIS A O 1
ATOM 739 N N . ARG A 1 96 ? 6.392 9.822 -1.357 1.00 98.06 96 ARG A N 1
ATOM 740 C CA . ARG A 1 96 ? 7.665 10.130 -2.033 1.00 98.06 96 ARG A CA 1
ATOM 741 C C . ARG A 1 96 ? 7.668 9.837 -3.530 1.00 98.06 96 ARG A C 1
ATOM 743 O O . ARG A 1 96 ? 8.576 10.294 -4.208 1.00 98.06 96 ARG A O 1
ATOM 750 N N . ASN A 1 97 ? 6.739 9.018 -4.023 1.00 97.81 97 ASN A N 1
ATOM 751 C CA . ASN A 1 97 ? 6.786 8.501 -5.392 1.00 97.81 97 ASN A CA 1
ATOM 752 C C . ASN A 1 97 ? 5.537 8.826 -6.222 1.00 97.81 97 ASN A C 1
ATOM 754 O O . ASN A 1 97 ? 5.547 8.539 -7.411 1.00 97.81 97 ASN A O 1
ATOM 758 N N . ALA A 1 98 ? 4.496 9.428 -5.640 1.00 96.25 98 ALA A N 1
ATOM 759 C CA . ALA A 1 98 ? 3.224 9.704 -6.312 1.00 96.25 98 ALA A CA 1
ATOM 760 C C . ALA A 1 98 ? 3.374 10.546 -7.590 1.00 96.25 98 ALA A C 1
ATOM 762 O O . ALA A 1 98 ? 2.618 10.353 -8.534 1.00 96.25 98 ALA A O 1
ATOM 763 N N . SER A 1 99 ? 4.365 11.440 -7.644 1.00 96.56 99 SER A N 1
ATOM 764 C CA . SER A 1 99 ? 4.631 12.283 -8.817 1.00 96.56 99 SER A CA 1
A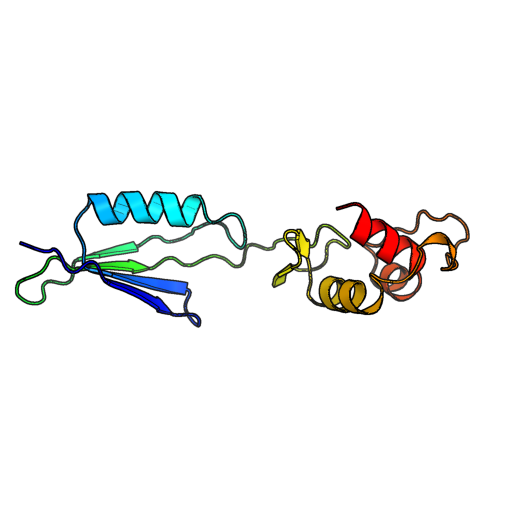TOM 765 C C . SER A 1 99 ? 5.465 11.600 -9.908 1.00 96.56 99 SER A C 1
ATOM 767 O O . SER A 1 99 ? 5.667 12.189 -10.966 1.00 96.56 99 SER A O 1
ATOM 769 N N . HIS A 1 100 ? 5.999 10.397 -9.670 1.00 96.88 100 HIS A N 1
ATOM 770 C CA . HIS A 1 100 ? 6.777 9.679 -10.679 1.00 96.88 100 HIS A CA 1
ATOM 771 C C . HIS A 1 100 ? 5.864 8.907 -11.629 1.00 96.88 100 HIS A C 1
ATOM 773 O O . HIS A 1 100 ? 4.930 8.228 -11.205 1.00 96.88 100 HIS A O 1
ATOM 779 N N . ASN A 1 101 ? 6.197 8.928 -12.918 1.00 96.31 101 ASN A N 1
ATOM 780 C CA . ASN A 1 101 ? 5.570 8.042 -13.883 1.00 96.31 101 ASN A CA 1
ATOM 781 C C . ASN A 1 101 ? 6.077 6.607 -13.663 1.00 96.31 101 ASN A C 1
ATOM 783 O O . ASN A 1 101 ? 7.282 6.347 -13.665 1.00 96.31 101 ASN A O 1
ATOM 787 N N . VAL A 1 102 ? 5.156 5.655 -13.485 1.00 96.88 102 VAL A N 1
ATOM 788 C CA . VAL A 1 102 ? 5.481 4.229 -13.306 1.00 96.88 102 VAL A CA 1
ATOM 789 C C . VAL A 1 102 ? 6.313 3.697 -14.476 1.00 96.88 102 VAL A C 1
ATOM 791 O O . VAL A 1 102 ? 7.179 2.846 -14.271 1.00 96.88 102 VAL A O 1
ATOM 794 N N . ASN A 1 103 ? 6.095 4.209 -15.689 1.00 95.19 103 ASN A N 1
ATOM 795 C CA . ASN A 1 103 ? 6.808 3.759 -16.883 1.00 95.19 103 ASN A CA 1
ATOM 796 C C . ASN A 1 103 ? 8.297 4.125 -16.885 1.00 95.19 103 ASN A C 1
ATOM 798 O O . ASN A 1 103 ? 9.086 3.385 -17.469 1.00 95.19 103 ASN A O 1
ATOM 802 N N . ASP A 1 104 ? 8.694 5.161 -16.145 1.00 96.12 104 ASP A N 1
ATOM 803 C CA . ASP A 1 104 ? 10.097 5.577 -16.025 1.00 96.12 104 ASP A CA 1
ATOM 804 C C . ASP A 1 104 ? 10.867 4.717 -15.005 1.00 96.12 104 ASP A C 1
ATOM 806 O O . ASP A 1 104 ? 12.100 4.714 -14.952 1.00 96.12 104 ASP A O 1
ATOM 810 N N . LEU A 1 105 ? 10.150 3.955 -14.172 1.00 96.25 105 LEU A N 1
ATOM 811 C CA . LEU A 1 105 ? 10.742 3.085 -13.165 1.00 96.25 105 LEU A CA 1
ATOM 812 C C . LEU A 1 105 ? 11.025 1.695 -13.745 1.00 96.25 105 LEU A C 1
ATOM 814 O O . LEU A 1 105 ? 10.134 0.998 -14.230 1.00 96.25 105 LEU A O 1
ATOM 818 N N . LYS A 1 106 ? 12.271 1.232 -13.600 1.00 95.94 106 LYS A N 1
ATOM 819 C CA . LYS A 1 106 ? 12.669 -0.121 -14.015 1.00 95.94 106 LYS A CA 1
ATOM 820 C C . LYS A 1 106 ? 12.150 -1.189 -13.044 1.00 95.94 106 LYS A C 1
ATOM 822 O O . LYS A 1 106 ? 12.278 -1.066 -11.821 1.00 95.94 106 LYS A O 1
ATOM 827 N N . CYS A 1 107 ? 11.590 -2.266 -13.593 1.00 97.44 107 CYS A N 1
ATOM 828 C CA . CYS A 1 107 ? 11.280 -3.479 -12.838 1.00 97.44 107 CYS A CA 1
ATOM 829 C C . CYS A 1 107 ? 12.544 -4.324 -12.666 1.00 97.44 107 CYS A C 1
ATOM 831 O O . CYS A 1 107 ? 13.221 -4.602 -13.647 1.00 97.44 107 CYS A O 1
ATOM 833 N N . LEU A 1 108 ? 12.836 -4.797 -11.451 1.00 91.62 108 LEU A N 1
ATOM 834 C CA . LEU A 1 108 ? 14.038 -5.605 -11.214 1.00 91.62 108 LEU A CA 1
ATOM 835 C C . LEU A 1 108 ? 14.004 -6.943 -11.972 1.00 91.62 108 LEU A C 1
ATOM 837 O O . LEU A 1 108 ? 15.041 -7.434 -12.395 1.00 91.62 108 LEU A O 1
ATOM 841 N N . THR A 1 109 ? 12.821 -7.541 -12.124 1.00 94.62 109 THR A N 1
ATOM 842 C CA . THR A 1 109 ? 12.655 -8.841 -12.794 1.00 94.62 109 THR A CA 1
ATOM 843 C C . THR A 1 109 ? 12.280 -8.710 -14.268 1.00 94.62 109 THR A C 1
ATOM 845 O O . THR A 1 109 ? 12.060 -9.724 -14.915 1.00 94.62 109 THR A O 1
ATOM 848 N N . ASN A 1 110 ? 12.133 -7.484 -14.788 1.00 94.81 110 ASN A N 1
ATOM 849 C CA . ASN A 1 110 ? 11.611 -7.193 -16.132 1.00 94.81 110 ASN A CA 1
ATOM 850 C C . ASN A 1 110 ? 10.218 -7.786 -16.449 1.00 94.81 110 ASN A C 1
ATOM 852 O O . ASN A 1 110 ? 9.758 -7.700 -17.580 1.00 94.81 110 ASN A O 1
ATOM 856 N N . THR A 1 111 ? 9.509 -8.342 -15.461 1.00 96.56 111 THR A N 1
ATOM 857 C CA . THR A 1 111 ? 8.160 -8.912 -15.650 1.00 96.56 111 THR A CA 1
ATOM 858 C C . THR A 1 111 ? 7.044 -7.884 -15.504 1.00 96.56 111 THR A C 1
ATOM 860 O O . THR A 1 111 ? 5.908 -8.156 -15.882 1.00 96.56 111 THR A O 1
ATOM 863 N N . ASN A 1 112 ? 7.339 -6.740 -14.873 1.00 96.44 112 ASN A N 1
ATOM 864 C CA . ASN A 1 112 ? 6.360 -5.750 -14.412 1.00 96.44 112 ASN A CA 1
ATOM 865 C C . ASN A 1 112 ? 5.243 -6.332 -13.519 1.00 96.44 112 ASN A C 1
ATOM 867 O O . ASN A 1 112 ? 4.219 -5.697 -13.324 1.00 96.44 112 ASN A O 1
ATOM 871 N N . LYS A 1 113 ? 5.447 -7.519 -12.934 1.00 96.69 113 LYS A N 1
ATOM 872 C CA . LYS A 1 113 ? 4.449 -8.239 -12.125 1.00 96.69 113 LYS A CA 1
ATOM 873 C C . LYS A 1 113 ? 5.058 -8.761 -10.820 1.00 96.69 113 LYS A C 1
ATOM 875 O O . LYS A 1 113 ? 4.813 -9.890 -10.407 1.00 96.69 113 LYS A O 1
ATOM 880 N N . CYS A 1 114 ? 5.924 -7.965 -10.187 1.00 97.50 114 CYS A N 1
ATOM 881 C CA . CYS A 1 114 ? 6.548 -8.367 -8.926 1.00 97.50 114 CYS A CA 1
ATOM 882 C C . CYS A 1 114 ? 5.499 -8.498 -7.818 1.00 97.50 114 CYS A C 1
ATOM 884 O O . CYS A 1 114 ? 4.718 -7.578 -7.595 1.00 97.50 114 CYS A O 1
ATOM 886 N N . ASP A 1 115 ? 5.559 -9.594 -7.065 1.00 96.50 115 ASP A N 1
ATOM 887 C CA . ASP A 1 115 ? 4.724 -9.787 -5.884 1.00 96.50 115 ASP A CA 1
ATOM 888 C C . ASP A 1 115 ? 5.224 -8.914 -4.716 1.00 96.50 115 ASP A C 1
ATOM 890 O O . ASP A 1 115 ? 6.295 -9.142 -4.141 1.00 96.50 115 ASP A O 1
ATOM 894 N N . ILE A 1 116 ? 4.453 -7.872 -4.394 1.00 97.25 116 ILE A N 1
ATOM 895 C CA . ILE A 1 116 ? 4.796 -6.841 -3.406 1.00 97.25 116 ILE A CA 1
ATOM 896 C C . ILE A 1 116 ? 4.519 -7.293 -1.963 1.00 97.25 116 ILE A C 1
ATOM 898 O O . ILE A 1 116 ? 4.967 -6.622 -1.029 1.00 97.25 116 ILE A O 1
ATOM 902 N N . LYS A 1 117 ? 3.900 -8.461 -1.740 1.00 96.00 117 LYS A N 1
ATOM 903 C CA . LYS A 1 117 ? 3.732 -9.003 -0.380 1.00 96.00 117 LYS A CA 1
ATOM 904 C C . LYS A 1 117 ? 5.071 -9.350 0.280 1.00 96.00 117 LYS A C 1
ATOM 906 O O . LYS A 1 117 ? 5.276 -9.170 1.478 1.00 96.00 117 LYS A O 1
ATOM 911 N N . PHE A 1 118 ? 6.058 -9.772 -0.514 1.00 96.12 118 PHE A N 1
ATOM 912 C CA . PHE A 1 118 ? 7.374 -10.137 0.003 1.00 96.12 118 PHE A CA 1
ATOM 913 C C . PHE A 1 118 ? 8.234 -8.899 0.276 1.00 96.12 118 PHE A C 1
ATOM 915 O O . PHE A 1 118 ? 8.595 -8.160 -0.642 1.00 96.12 118 PHE A O 1
ATOM 922 N N . LYS A 1 119 ? 8.662 -8.713 1.534 1.00 95.25 119 LYS A N 1
ATOM 923 C CA . LYS A 1 119 ? 9.466 -7.560 1.998 1.00 95.25 119 LYS A CA 1
ATOM 924 C C . LYS A 1 119 ? 10.662 -7.233 1.094 1.00 95.25 119 LYS A C 1
ATOM 926 O O . LYS A 1 119 ? 10.881 -6.068 0.765 1.00 95.25 119 LYS A O 1
ATOM 931 N N . ASN A 1 120 ? 11.405 -8.247 0.647 1.00 95.69 120 ASN A N 1
ATOM 932 C CA . ASN A 1 120 ? 12.562 -8.052 -0.232 1.00 95.69 120 ASN A CA 1
ATOM 933 C C . ASN A 1 120 ? 12.152 -7.545 -1.623 1.00 95.69 120 ASN A C 1
ATOM 935 O O . ASN A 1 120 ? 12.756 -6.605 -2.134 1.00 95.69 120 ASN A O 1
ATOM 939 N N . ARG A 1 121 ? 11.093 -8.104 -2.221 1.00 95.38 121 ARG A N 1
ATOM 940 C CA . ARG A 1 121 ? 10.586 -7.664 -3.532 1.00 95.38 121 ARG A CA 1
ATOM 941 C C . ARG A 1 121 ? 9.983 -6.265 -3.453 1.00 95.38 121 ARG A C 1
ATOM 943 O O . ARG A 1 121 ? 10.342 -5.412 -4.260 1.00 95.38 121 ARG A O 1
ATOM 950 N N . ARG A 1 122 ? 9.200 -5.989 -2.409 1.00 96.31 122 ARG A N 1
ATOM 951 C CA . ARG A 1 122 ? 8.663 -4.663 -2.072 1.00 96.31 122 ARG A CA 1
ATOM 952 C C . ARG A 1 122 ? 9.730 -3.585 -1.912 1.00 96.31 122 ARG A C 1
ATOM 954 O O . ARG A 1 122 ? 9.511 -2.444 -2.311 1.00 96.31 122 ARG A O 1
ATOM 961 N N . ARG A 1 123 ? 10.869 -3.920 -1.298 1.00 95.88 123 ARG A N 1
ATOM 962 C CA . ARG A 1 123 ? 11.998 -2.993 -1.133 1.00 95.88 123 ARG A CA 1
ATOM 963 C C . ARG A 1 123 ? 12.703 -2.720 -2.461 1.00 95.88 123 ARG A C 1
ATOM 965 O O . ARG A 1 123 ? 13.112 -1.591 -2.701 1.00 95.88 123 ARG A O 1
ATOM 972 N N . MET A 1 124 ? 12.866 -3.748 -3.290 1.00 96.19 124 MET A N 1
ATOM 973 C CA . MET A 1 124 ? 13.686 -3.679 -4.499 1.00 96.19 124 MET A CA 1
ATOM 974 C C . MET A 1 124 ? 12.944 -3.135 -5.722 1.00 96.19 124 MET A C 1
ATOM 976 O O . MET A 1 124 ? 13.531 -2.401 -6.512 1.00 96.19 124 MET A O 1
ATOM 980 N N . CYS A 1 125 ? 11.661 -3.456 -5.896 1.00 98.12 125 CYS A N 1
ATOM 981 C CA . CYS A 1 125 ? 10.906 -3.041 -7.075 1.00 98.12 125 CYS A CA 1
ATOM 982 C C . CYS A 1 125 ? 10.015 -1.830 -6.777 1.00 98.12 125 CYS A C 1
ATOM 984 O O . CYS A 1 125 ? 8.838 -1.970 -6.444 1.00 98.12 125 CYS A O 1
ATOM 986 N N . ARG A 1 126 ? 10.577 -0.623 -6.938 1.00 97.88 126 ARG A N 1
ATOM 987 C CA . ARG A 1 126 ? 9.812 0.633 -6.817 1.00 97.88 126 ARG A CA 1
ATOM 988 C C . ARG A 1 126 ? 8.694 0.728 -7.854 1.00 97.88 126 ARG A C 1
ATOM 990 O O . ARG A 1 126 ? 7.607 1.159 -7.497 1.00 97.88 126 ARG A O 1
ATOM 997 N N . ARG A 1 127 ? 8.944 0.269 -9.087 1.00 98.25 127 ARG A N 1
ATOM 998 C CA . ARG A 1 127 ? 7.963 0.266 -10.181 1.00 98.25 127 ARG A CA 1
ATOM 999 C C . ARG A 1 127 ? 6.661 -0.438 -9.784 1.00 98.25 127 ARG A C 1
ATOM 1001 O O . ARG A 1 127 ? 5.642 0.222 -9.642 1.00 98.25 127 ARG A O 1
ATOM 1008 N N . CYS A 1 128 ? 6.709 -1.753 -9.555 1.00 98.44 128 CYS A N 1
ATOM 1009 C CA . CYS A 1 128 ? 5.509 -2.545 -9.261 1.00 98.44 128 CYS A CA 1
ATOM 1010 C C . CYS A 1 128 ? 4.858 -2.139 -7.931 1.00 98.44 128 CYS A C 1
ATOM 1012 O O . CYS A 1 128 ? 3.648 -2.258 -7.772 1.00 98.44 128 CYS A O 1
ATOM 1014 N N . ARG A 1 129 ? 5.640 -1.627 -6.968 1.00 98.50 129 ARG A N 1
ATOM 1015 C CA . ARG A 1 129 ? 5.077 -1.085 -5.728 1.00 98.50 129 ARG A CA 1
ATOM 1016 C C . ARG A 1 129 ? 4.270 0.191 -5.976 1.00 98.50 129 ARG A C 1
ATOM 1018 O O . ARG A 1 129 ? 3.191 0.315 -5.412 1.00 98.50 129 ARG A O 1
ATOM 1025 N N . LEU A 1 130 ? 4.783 1.120 -6.788 1.00 98.56 130 LEU A N 1
ATOM 1026 C CA . LEU A 1 130 ? 4.078 2.357 -7.136 1.00 98.56 130 LEU A CA 1
ATOM 1027 C C . LEU A 1 130 ? 2.841 2.071 -7.987 1.00 98.56 130 LEU A C 1
ATOM 1029 O O . LEU A 1 130 ? 1.780 2.601 -7.694 1.00 98.56 130 LEU A O 1
ATOM 1033 N N . GLU A 1 131 ? 2.962 1.172 -8.962 1.00 98.31 131 GLU A N 1
ATOM 1034 C CA . GLU A 1 131 ? 1.841 0.677 -9.765 1.00 98.31 131 GLU A CA 1
ATOM 1035 C C . GLU A 1 131 ? 0.720 0.120 -8.880 1.00 98.31 131 GLU A C 1
ATOM 1037 O O . GLU A 1 131 ? -0.428 0.538 -9.000 1.00 98.31 131 GLU A O 1
ATOM 1042 N N . LYS A 1 132 ? 1.063 -0.737 -7.906 1.00 98.00 132 LYS A N 1
ATOM 1043 C CA . LYS A 1 132 ? 0.085 -1.261 -6.947 1.00 98.00 132 LYS A CA 1
ATOM 1044 C C . LYS A 1 132 ? -0.552 -0.148 -6.108 1.00 98.00 132 LYS A C 1
ATOM 1046 O O . LYS A 1 132 ? -1.758 -0.187 -5.898 1.00 98.00 132 LYS A O 1
ATOM 1051 N N . CYS A 1 133 ? 0.224 0.843 -5.656 1.00 97.81 133 CYS A N 1
ATOM 1052 C CA . CYS A 1 133 ? -0.297 2.002 -4.917 1.00 97.81 133 CYS A CA 1
ATOM 1053 C C . CYS A 1 133 ? -1.279 2.863 -5.720 1.00 97.81 133 CYS A C 1
ATOM 1055 O O . CYS A 1 133 ? -2.158 3.453 -5.111 1.00 97.81 133 CYS A O 1
ATOM 1057 N N . LEU A 1 134 ? -1.128 2.953 -7.041 1.00 96.62 134 LEU A N 1
ATOM 1058 C CA . LEU A 1 134 ? -2.030 3.717 -7.910 1.00 96.62 134 LEU A CA 1
ATOM 1059 C C . LEU A 1 134 ? -3.277 2.921 -8.328 1.00 96.62 134 LEU A C 1
ATOM 1061 O O . LEU A 1 134 ? -4.222 3.505 -8.842 1.00 96.62 134 LEU A O 1
ATOM 1065 N N . SER A 1 135 ? -3.262 1.597 -8.146 1.00 95.44 135 SER A N 1
ATOM 1066 C CA . SER A 1 135 ? -4.336 0.684 -8.568 1.00 95.44 135 SER A CA 1
ATOM 1067 C C . SER A 1 135 ? -5.389 0.375 -7.497 1.00 95.44 135 SER A C 1
ATOM 1069 O O . SER A 1 135 ? -6.258 -0.463 -7.739 1.00 95.44 135 SER A O 1
ATOM 1071 N N . VAL A 1 136 ? -5.252 0.953 -6.302 1.00 90.62 136 VAL A N 1
ATOM 1072 C CA . VAL A 1 136 ? -6.140 0.718 -5.150 1.00 90.62 136 VAL A CA 1
ATOM 1073 C C . VAL A 1 136 ? -7.099 1.865 -4.903 1.00 90.62 136 VAL A C 1
ATOM 1075 O O . VAL A 1 136 ? -6.790 2.991 -5.347 1.00 90.62 136 VAL A O 1
#

Secondary structure (DSSP, 8-state):
------EEE-TTT-EEEEE--HHHHHHHHHHHHHS-SSS-EEEEEEEEE--TTS-EEEEEEEE-----B-TTT-PBP-EEETTEEE-HHHHHHHHHHTTS-GGGSPPTTSSS---TTSHHHHHH-HHHHHHHHH--

pLDDT: mean 75.28, std 20.1, range [32.56, 98.56]